Protein AF-A0A5A7MQU9-F1 (afdb_monomer)

Sequence (100 aa):
MKPIKCAAAPRRFGWSRPRSPEHRLVLKGDSDAHIVKGLVALMLLIFSRKTPDDILRTDARAILEELDLRQHLSPMRANGLFSMLERIEALAASAKKQTA

Secondary structure (DSSP, 8-state):
-PPPEEEEPP----SS--------EEEE---SSHHHHHHHHHHHHHHTT--HHHHHHS-HHHHHHHTTTTTTS-HHHHHHHHHHHHHHHHHHHHHHHHH-

Solvent-accessible surface area (backbone atoms only — not comparable to full-atom values): 5980 Å² total; per-residue (Å²): 118,54,77,73,43,78,43,79,54,78,86,78,89,67,100,69,75,89,72,69,93,68,70,20,36,36,60,46,68,55,43,93,47,72,72,56,30,53,54,45,52,51,52,42,66,75,48,40,68,33,34,33,65,56,50,71,68,49,65,63,63,60,54,44,56,75,65,48,48,61,83,78,36,56,72,72,56,41,51,54,52,51,55,50,48,55,52,51,47,51,53,24,56,56,52,46,65,74,76,109

Foldseek 3Di:
DDAKDWDFDDPDDDDDDPPDPAGFIQIDDADPDPVLRVLVVVVNVVRGRDGLVRLLPDPPVVVCVVVVVVVVDDPVSVVVSVVNSVSSNVVSVVVVV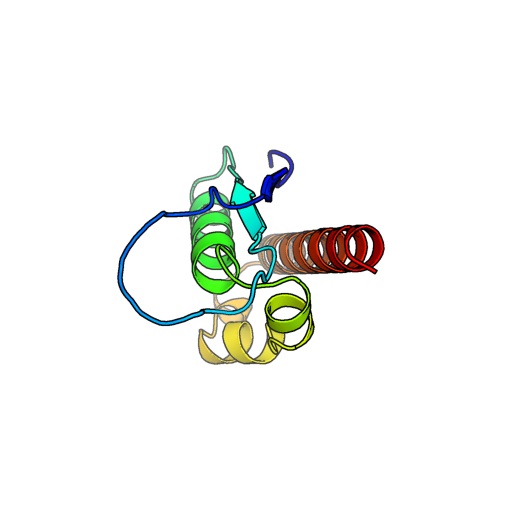VVD

pLDDT: mean 81.27, std 13.4, range [42.75, 93.69]

Organism: NCBI:txid1236966

InterPro domains:
  IPR003808 Fe-S metabolism associated domain, SufE-like [PF02657] (22-90)
  IPR003808 Fe-S metabolism associated domain, SufE-like [PTHR43597] (24-96)

Nearest PDB structures (foldseek):
  3g0m-assembly1_A  TM=8.692E-01  e=4.380E-04  Salmonella enterica subsp. enterica serovar Typhimurium str. LT2
  1mzg-assembly1_B  TM=9.424E-01  e=1.322E-03  Escherichia coli
  8vbs-assembly1_D  TM=9.029E-01  e=9.553E-04  Escherichia coli
  5eep-assembly1_A  TM=9.293E-01  e=2.162E-02  Escherichia coli

Structure (mmCIF, N/CA/C/O backbone):
data_AF-A0A5A7MQU9-F1
#
_entry.id   AF-A0A5A7MQU9-F1
#
loop_
_atom_site.group_PDB
_atom_site.id
_atom_site.type_symbol
_atom_site.label_atom_id
_atom_site.label_alt_id
_atom_site.label_comp_id
_atom_site.label_asym_id
_atom_site.label_entity_id
_atom_site.label_seq_id
_atom_site.pdbx_PDB_ins_code
_atom_site.Cartn_x
_atom_site.Cartn_y
_atom_site.Cartn_z
_atom_site.occupancy
_atom_site.B_iso_or_equiv
_atom_site.auth_seq_id
_atom_site.auth_comp_id
_atom_site.auth_asym_id
_atom_site.auth_atom_id
_atom_site.pdbx_PDB_model_num
ATOM 1 N N . MET A 1 1 ? 7.236 12.267 -6.390 1.00 61.0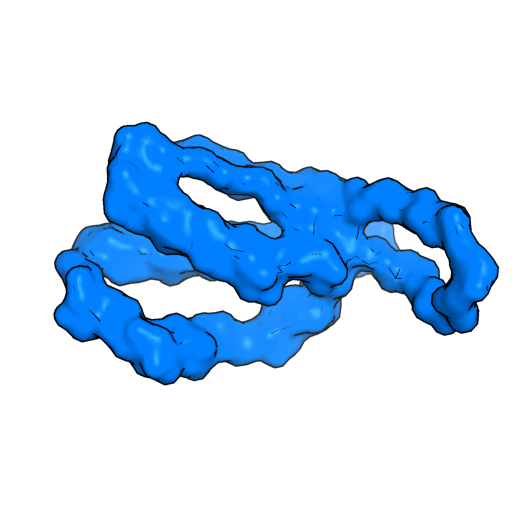6 1 MET A N 1
ATOM 2 C CA . MET A 1 1 ? 6.071 11.512 -5.872 1.00 61.06 1 MET A CA 1
ATOM 3 C C . MET A 1 1 ? 5.451 12.314 -4.746 1.00 61.06 1 MET A C 1
ATOM 5 O O . MET A 1 1 ? 6.183 12.735 -3.858 1.00 61.06 1 MET A O 1
ATOM 9 N N . LYS A 1 2 ? 4.145 12.583 -4.800 1.00 72.62 2 LYS A N 1
ATOM 10 C CA . LYS A 1 2 ? 3.467 13.353 -3.749 1.00 72.62 2 LYS A CA 1
ATOM 11 C C . LYS A 1 2 ? 3.161 12.431 -2.559 1.00 72.62 2 LYS A C 1
ATOM 13 O O . LYS A 1 2 ? 2.935 11.238 -2.768 1.00 72.62 2 LYS A O 1
ATOM 18 N N . PRO A 1 3 ? 3.160 12.939 -1.314 1.00 71.44 3 PRO A N 1
ATOM 19 C CA . PRO A 1 3 ? 2.929 12.099 -0.146 1.00 71.44 3 PRO A CA 1
ATOM 20 C C . PRO A 1 3 ? 1.508 11.525 -0.155 1.00 71.44 3 PRO A C 1
ATOM 22 O O . PRO A 1 3 ? 0.540 12.268 -0.335 1.00 71.44 3 PRO A O 1
ATOM 25 N N . ILE A 1 4 ? 1.387 10.215 0.095 1.00 76.38 4 ILE A N 1
ATOM 26 C CA . ILE A 1 4 ? 0.088 9.578 0.331 1.00 76.38 4 ILE A CA 1
ATOM 27 C C . ILE A 1 4 ? -0.503 10.163 1.616 1.00 76.38 4 ILE A C 1
ATOM 29 O O . ILE A 1 4 ? 0.149 10.171 2.664 1.00 76.38 4 ILE A O 1
ATOM 33 N N . LYS A 1 5 ? -1.729 10.675 1.517 1.00 80.81 5 LYS A N 1
ATOM 34 C CA . LYS A 1 5 ? -2.511 11.208 2.635 1.00 80.81 5 LYS A CA 1
ATOM 35 C C . LYS A 1 5 ? -3.609 10.222 3.008 1.00 80.81 5 LYS A C 1
ATOM 37 O O . LYS A 1 5 ? -4.187 9.577 2.135 1.00 80.81 5 LYS A O 1
ATOM 42 N N . CYS A 1 6 ? -3.910 10.154 4.297 1.00 79.06 6 CYS A N 1
ATOM 43 C CA . CYS A 1 6 ? -4.991 9.350 4.845 1.00 79.06 6 CYS A CA 1
ATOM 44 C C . CYS A 1 6 ? -6.067 10.269 5.434 1.00 79.06 6 CYS A C 1
ATOM 46 O O . CYS A 1 6 ? -5.742 11.264 6.082 1.00 79.06 6 CYS A O 1
ATOM 48 N N . ALA A 1 7 ? -7.333 9.942 5.194 1.00 75.12 7 ALA A N 1
ATOM 49 C CA . ALA A 1 7 ? -8.485 10.587 5.810 1.00 75.12 7 ALA A CA 1
ATOM 50 C C . ALA A 1 7 ? -9.489 9.533 6.291 1.00 75.12 7 ALA A C 1
ATOM 52 O O . ALA A 1 7 ? -9.608 8.462 5.694 1.00 75.12 7 ALA A O 1
ATOM 53 N N . ALA A 1 8 ? -10.242 9.856 7.340 1.00 68.25 8 ALA A N 1
ATOM 54 C CA . ALA A 1 8 ? -11.373 9.050 7.782 1.00 68.25 8 ALA A CA 1
ATOM 55 C C . ALA A 1 8 ? -12.439 8.970 6.677 1.00 68.25 8 ALA A C 1
ATOM 57 O O . ALA A 1 8 ? -12.792 9.986 6.070 1.00 68.25 8 ALA A O 1
ATOM 58 N N . ALA A 1 9 ? -12.971 7.777 6.409 1.00 64.06 9 ALA A N 1
ATOM 59 C CA . ALA A 1 9 ? -14.109 7.645 5.509 1.00 64.06 9 ALA A CA 1
ATOM 60 C C . ALA A 1 9 ? -15.356 8.324 6.114 1.00 64.06 9 ALA A C 1
ATOM 62 O O . ALA A 1 9 ? -15.647 8.118 7.296 1.00 64.06 9 ALA A O 1
ATOM 63 N N . PRO A 1 10 ? -16.133 9.095 5.330 1.00 59.41 10 PRO A N 1
ATOM 64 C CA . PRO A 1 10 ? -17.379 9.669 5.822 1.00 59.41 10 PRO A CA 1
ATOM 65 C C . PRO A 1 10 ? -18.367 8.553 6.193 1.00 59.41 10 PRO A C 1
ATOM 67 O O . PRO A 1 10 ? -18.535 7.587 5.441 1.00 59.41 10 PRO A O 1
ATOM 70 N N . ARG A 1 11 ? -19.041 8.683 7.346 1.00 56.97 11 ARG A N 1
ATOM 71 C CA . ARG A 1 11 ? -20.099 7.748 7.760 1.00 56.97 11 ARG A CA 1
ATOM 72 C C . ARG A 1 11 ? -21.261 7.860 6.774 1.00 56.97 11 ARG A C 1
ATOM 74 O O . ARG A 1 11 ? -21.975 8.858 6.760 1.00 56.97 11 ARG A O 1
ATOM 81 N N . ARG A 1 12 ? -21.447 6.851 5.923 1.00 56.50 12 ARG A N 1
ATOM 82 C CA . ARG A 1 12 ? -22.571 6.811 4.982 1.00 56.50 12 ARG A CA 1
ATOM 83 C C . ARG A 1 12 ? -23.809 6.315 5.733 1.00 56.50 12 ARG A C 1
ATOM 85 O O . ARG A 1 12 ? -23.890 5.134 6.053 1.00 56.50 12 ARG A O 1
ATOM 92 N N . PHE A 1 13 ? -24.743 7.212 6.038 1.00 48.22 13 PHE A N 1
ATOM 93 C CA . PHE A 1 13 ? -26.040 6.848 6.612 1.00 48.22 13 PHE A CA 1
ATOM 94 C C . PHE A 1 13 ? -26.866 6.091 5.559 1.00 48.22 13 PHE A C 1
ATOM 96 O O . PHE A 1 13 ? -27.166 6.630 4.497 1.00 48.22 13 PHE A O 1
ATOM 103 N N . GLY A 1 14 ? -27.200 4.829 5.831 1.00 57.66 14 GLY A N 1
ATOM 104 C CA . GLY A 1 14 ? -28.041 3.993 4.976 1.00 57.66 14 GLY A CA 1
ATOM 105 C C . GLY A 1 14 ? -28.552 2.768 5.735 1.00 57.66 14 GLY A C 1
ATOM 106 O O . GLY A 1 14 ? -27.810 2.164 6.507 1.00 57.66 14 GLY A O 1
ATOM 107 N N . TRP A 1 15 ? -29.822 2.415 5.528 1.00 52.59 15 TRP A N 1
ATOM 108 C CA . TRP A 1 15 ? -30.516 1.276 6.141 1.00 52.59 15 TRP A CA 1
ATOM 109 C C . TRP A 1 15 ? -29.963 -0.062 5.620 1.00 52.59 15 TRP A C 1
ATOM 111 O O . TRP A 1 15 ? -30.567 -0.713 4.775 1.00 52.59 15 TRP A O 1
ATOM 121 N N . SER A 1 16 ? -28.765 -0.478 6.024 1.00 53.28 16 SER A N 1
ATOM 122 C CA . SER A 1 16 ? -28.208 -1.773 5.605 1.00 53.28 16 SER A CA 1
ATOM 123 C C . SER A 1 16 ? -27.178 -2.287 6.605 1.00 53.28 16 SER A C 1
ATOM 125 O O . SER A 1 16 ? -25.987 -2.064 6.415 1.00 53.28 16 SER A O 1
ATOM 127 N N . ARG A 1 17 ? -27.680 -3.017 7.617 1.00 45.94 17 ARG A N 1
ATOM 128 C CA . ARG A 1 17 ? -26.978 -3.718 8.716 1.00 45.94 17 ARG A CA 1
ATOM 129 C C . ARG A 1 17 ? -26.000 -2.853 9.540 1.00 45.94 17 ARG A C 1
ATOM 131 O O . ARG A 1 17 ? -25.350 -1.961 9.005 1.00 45.94 17 ARG A O 1
ATOM 138 N N . PRO A 1 18 ? -25.826 -3.127 10.845 1.00 42.75 18 PRO A N 1
ATOM 139 C CA . PRO A 1 18 ? -24.732 -2.540 11.604 1.00 42.75 18 PRO A CA 1
ATOM 140 C C . PRO A 1 18 ? -23.426 -3.143 11.073 1.00 42.75 18 PRO A C 1
ATOM 142 O O . PRO A 1 18 ? -22.940 -4.153 11.569 1.00 42.75 18 PRO A O 1
ATOM 145 N N . ARG A 1 19 ? -22.855 -2.555 10.014 1.00 51.62 19 ARG A N 1
ATOM 146 C CA . ARG A 1 19 ? -21.408 -2.631 9.852 1.00 51.62 19 ARG A CA 1
ATOM 147 C C . ARG A 1 19 ? -20.870 -1.872 11.053 1.00 51.62 19 ARG A C 1
ATOM 149 O O . ARG A 1 19 ? -21.213 -0.707 11.245 1.00 51.62 19 ARG A O 1
ATOM 156 N N . SER A 1 20 ? -20.152 -2.602 11.890 1.00 51.84 20 SER A N 1
ATOM 157 C CA . SER A 1 20 ? -19.325 -2.126 12.990 1.00 51.84 20 SER A CA 1
ATOM 158 C C . SER A 1 20 ? -18.760 -0.721 12.712 1.00 51.84 20 SER A C 1
ATOM 160 O O . SER A 1 20 ? -18.515 -0.373 11.550 1.00 51.84 20 SER A O 1
ATOM 162 N N . PRO A 1 21 ? -18.549 0.112 13.748 1.00 53.81 21 PRO A N 1
ATOM 163 C CA . PRO A 1 21 ? -18.100 1.505 13.627 1.00 53.81 21 PRO A CA 1
ATOM 164 C C . PRO A 1 21 ? -16.648 1.638 13.124 1.00 53.81 21 PRO A C 1
ATOM 166 O O . PRO A 1 21 ? -15.930 2.560 13.500 1.00 53.81 21 PRO A O 1
ATOM 169 N N . GLU A 1 22 ? -16.187 0.707 12.293 1.00 63.19 22 GLU A N 1
ATOM 170 C CA . GLU A 1 22 ? -14.800 0.544 11.911 1.00 63.19 22 GLU A CA 1
ATOM 171 C C . GLU A 1 22 ? -14.369 1.714 11.039 1.00 63.19 22 GLU A C 1
ATOM 173 O O . GLU A 1 22 ? -14.909 1.985 9.958 1.00 63.19 22 GLU A O 1
ATOM 178 N N . HIS A 1 23 ? -13.385 2.434 11.559 1.00 78.00 23 HIS A N 1
ATOM 179 C CA . HIS A 1 23 ? -12.813 3.623 10.968 1.00 78.00 23 HIS A CA 1
ATOM 180 C C . HIS A 1 23 ? -12.041 3.256 9.693 1.00 78.00 23 HIS A C 1
ATOM 182 O O . HIS A 1 23 ? -10.850 2.964 9.722 1.00 78.00 23 HIS A O 1
ATOM 188 N N . ARG A 1 24 ? -12.731 3.230 8.550 1.00 86.88 24 ARG A N 1
ATOM 189 C CA . ARG A 1 24 ? -12.116 2.946 7.246 1.00 86.88 24 ARG A CA 1
ATOM 190 C C . ARG A 1 24 ? -11.211 4.091 6.804 1.00 86.88 24 ARG A C 1
ATOM 192 O O . ARG A 1 24 ? -11.581 5.261 6.917 1.00 86.88 24 ARG A O 1
ATOM 199 N N . LEU A 1 25 ? -10.065 3.746 6.224 1.00 89.25 25 LEU A N 1
ATOM 200 C CA . LEU A 1 25 ? -9.076 4.704 5.738 1.00 89.25 25 LEU A CA 1
ATOM 201 C C . LEU A 1 25 ? -9.294 5.020 4.257 1.00 89.25 25 LEU A C 1
ATOM 203 O O . LEU A 1 25 ? -9.327 4.134 3.403 1.00 89.25 25 LEU A O 1
ATOM 207 N N . VAL A 1 26 ? -9.424 6.300 3.923 1.00 90.69 26 VAL A N 1
ATOM 208 C CA . VAL A 1 26 ? -9.421 6.792 2.541 1.00 90.69 26 VAL A CA 1
ATOM 209 C C . VAL A 1 26 ? -8.025 7.304 2.222 1.00 90.69 26 VAL A C 1
ATOM 211 O O . VAL A 1 26 ? -7.562 8.275 2.818 1.00 90.69 26 VAL A O 1
ATOM 214 N N . LEU A 1 27 ? -7.363 6.649 1.271 1.00 91.19 27 LEU A N 1
ATOM 215 C CA . LEU A 1 27 ? -6.012 6.987 0.846 1.00 91.19 27 LEU A CA 1
ATOM 216 C C . LEU A 1 27 ? -6.085 7.887 -0.390 1.00 91.19 27 LEU A C 1
ATOM 218 O O . LEU A 1 27 ? -6.928 7.690 -1.265 1.00 91.19 27 LEU A O 1
ATOM 222 N N . LYS A 1 28 ? -5.204 8.883 -0.463 1.00 90.81 28 LYS A N 1
ATOM 223 C CA . LYS A 1 28 ? -5.034 9.755 -1.631 1.00 90.81 28 LYS A CA 1
ATOM 224 C C . LYS A 1 28 ? -3.554 9.860 -1.957 1.00 90.81 28 LYS A C 1
ATOM 226 O O . LYS A 1 28 ? -2.774 10.211 -1.079 1.00 90.81 28 LYS A O 1
ATOM 231 N N . GLY A 1 29 ? -3.180 9.600 -3.202 1.00 88.44 29 GLY A N 1
ATOM 232 C CA . GLY A 1 29 ? -1.802 9.685 -3.684 1.00 88.44 29 GLY A CA 1
ATOM 233 C C . GLY A 1 29 ? -1.767 10.080 -5.155 1.00 88.44 29 GLY A C 1
ATOM 234 O O . GLY A 1 29 ? -2.742 9.867 -5.872 1.00 88.44 29 GLY A O 1
ATOM 235 N N . ASP A 1 30 ? -0.656 10.675 -5.587 1.00 88.06 30 ASP A N 1
ATOM 236 C CA . ASP A 1 30 ? -0.448 11.110 -6.971 1.00 88.06 30 ASP A CA 1
ATOM 237 C C . ASP A 1 30 ? 1.056 11.159 -7.309 1.00 88.06 30 ASP A C 1
ATOM 239 O O . ASP A 1 30 ? 1.913 11.275 -6.422 1.00 88.06 30 ASP A O 1
ATOM 243 N N . SER A 1 31 ? 1.385 11.062 -8.598 1.00 85.44 31 SER A N 1
ATOM 244 C CA . SER A 1 31 ? 2.760 11.094 -9.099 1.00 85.44 31 SER A CA 1
ATOM 245 C C . SER A 1 31 ? 2.841 11.757 -10.472 1.00 85.44 31 SER A C 1
ATOM 247 O O . SER A 1 31 ? 2.005 11.501 -11.337 1.00 85.44 31 SER A O 1
ATOM 249 N N . ASP A 1 32 ? 3.889 12.557 -10.683 1.00 82.88 32 ASP A N 1
ATOM 250 C CA . ASP A 1 32 ? 4.142 13.274 -11.942 1.00 82.88 32 ASP A CA 1
ATOM 251 C C . ASP A 1 32 ? 4.650 12.336 -13.059 1.00 82.88 32 ASP A C 1
ATOM 253 O O . ASP A 1 32 ? 4.620 12.674 -14.239 1.00 82.88 32 ASP A O 1
ATOM 257 N N . ALA A 1 33 ? 5.084 11.120 -12.702 1.00 84.75 33 ALA A N 1
ATOM 258 C CA . ALA A 1 33 ? 5.523 10.099 -13.648 1.00 84.75 33 ALA A CA 1
ATOM 259 C C . ALA A 1 33 ? 4.390 9.113 -13.981 1.00 84.75 33 ALA A C 1
ATOM 261 O O . ALA A 1 33 ? 3.849 8.464 -13.086 1.00 84.75 33 ALA A O 1
ATOM 262 N N . HIS A 1 34 ? 4.099 8.922 -15.274 1.00 82.25 34 HIS A N 1
ATOM 263 C CA . HIS A 1 34 ? 2.982 8.099 -15.768 1.00 82.25 34 HIS A CA 1
ATOM 264 C C . HIS A 1 34 ? 2.983 6.652 -15.239 1.00 82.25 34 HIS A C 1
ATOM 266 O O . HIS A 1 34 ? 1.970 6.191 -14.718 1.00 82.25 34 HIS A O 1
ATOM 272 N N . ILE A 1 35 ? 4.120 5.948 -15.295 1.00 81.81 35 ILE A N 1
ATOM 273 C CA . ILE A 1 35 ? 4.225 4.560 -14.795 1.00 81.81 35 ILE A CA 1
ATOM 274 C C . ILE A 1 35 ? 3.992 4.495 -13.282 1.00 81.81 35 ILE A C 1
ATOM 276 O O . ILE A 1 35 ? 3.265 3.641 -12.782 1.00 81.81 35 ILE A O 1
ATOM 280 N N . VAL A 1 36 ? 4.570 5.439 -12.541 1.00 84.19 36 VAL A N 1
ATOM 281 C CA . VAL A 1 36 ? 4.425 5.498 -11.083 1.00 84.19 36 VAL A CA 1
ATOM 282 C C . VAL A 1 36 ? 2.989 5.857 -10.698 1.00 84.19 36 VAL A C 1
ATOM 284 O O . VAL A 1 36 ? 2.478 5.344 -9.711 1.00 84.19 36 VAL A O 1
ATOM 287 N N . LYS A 1 37 ? 2.302 6.680 -11.497 1.00 87.06 37 LYS A N 1
ATOM 288 C CA . LYS A 1 37 ? 0.887 7.009 -11.304 1.00 87.06 37 LYS A CA 1
ATOM 289 C C . LYS A 1 37 ? -0.008 5.769 -11.398 1.00 87.06 37 LYS A C 1
ATOM 291 O O . LYS A 1 37 ? -0.923 5.633 -10.591 1.00 87.06 37 LYS A O 1
ATOM 296 N N . GLY A 1 38 ? 0.294 4.844 -12.313 1.00 88.94 38 GLY A N 1
ATOM 297 C CA . GLY A 1 38 ? -0.374 3.540 -12.387 1.00 88.94 38 GLY A CA 1
ATOM 298 C C . GLY A 1 38 ? -0.166 2.699 -11.124 1.00 88.94 38 GLY A C 1
ATOM 299 O O . GLY A 1 38 ? -1.127 2.187 -10.555 1.00 88.94 38 GLY A O 1
ATOM 300 N 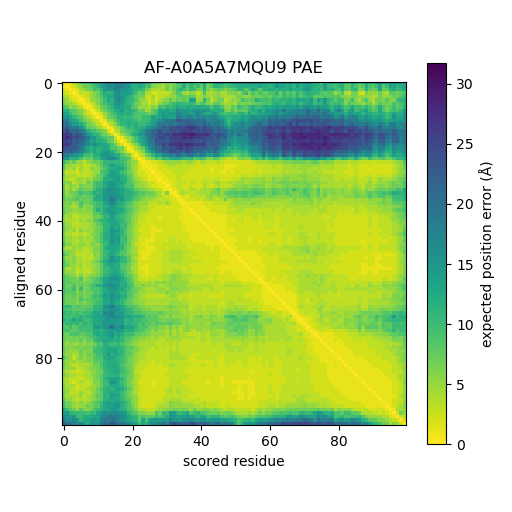N . LEU A 1 39 ? 1.070 2.638 -10.621 1.00 89.00 39 LEU A N 1
ATOM 301 C CA . LEU A 1 39 ? 1.396 1.930 -9.376 1.00 89.00 39 LEU A CA 1
ATOM 302 C C . LEU A 1 39 ? 0.706 2.543 -8.147 1.00 89.00 39 LEU A C 1
ATOM 304 O O . LEU A 1 39 ? 0.189 1.819 -7.298 1.00 89.00 39 LEU A O 1
ATOM 308 N N . VAL A 1 40 ? 0.640 3.875 -8.075 1.00 89.69 40 VAL A N 1
ATOM 309 C CA . VAL A 1 40 ? -0.120 4.589 -7.041 1.00 89.69 40 VAL A CA 1
ATOM 310 C C . VAL A 1 40 ? -1.600 4.219 -7.124 1.00 89.69 40 VAL A C 1
ATOM 312 O O . VAL A 1 40 ? -2.193 3.871 -6.108 1.00 89.69 40 VAL A O 1
ATOM 315 N N . ALA A 1 41 ? -2.202 4.257 -8.315 1.00 91.12 41 ALA A N 1
ATOM 316 C CA . ALA A 1 41 ? -3.610 3.910 -8.496 1.00 91.12 41 ALA A CA 1
ATOM 317 C C . ALA A 1 41 ? -3.914 2.469 -8.053 1.00 91.12 41 ALA A C 1
ATOM 319 O O . ALA A 1 41 ? -4.916 2.245 -7.375 1.00 91.12 41 ALA A O 1
ATOM 320 N N . LEU A 1 42 ? -3.024 1.520 -8.359 1.00 90.12 42 LEU A N 1
ATOM 321 C CA . LEU A 1 42 ? -3.142 0.132 -7.916 1.00 90.12 42 LEU A CA 1
ATOM 322 C C . LEU A 1 42 ? -3.106 0.013 -6.384 1.00 90.12 42 LEU A C 1
ATOM 324 O O . LEU A 1 42 ? -3.975 -0.622 -5.793 1.00 90.12 42 LEU A O 1
ATOM 328 N N . MET A 1 43 ? -2.152 0.679 -5.728 1.00 91.62 43 MET A N 1
ATOM 329 C CA . MET A 1 43 ? -2.078 0.719 -4.262 1.00 91.62 43 MET A CA 1
ATOM 330 C C . MET A 1 43 ? -3.360 1.298 -3.645 1.00 91.62 43 MET A C 1
ATOM 332 O O . MET A 1 43 ? -3.919 0.743 -2.699 1.00 91.62 43 MET A O 1
ATOM 336 N N . LEU A 1 44 ? -3.871 2.398 -4.203 1.00 91.94 44 LEU A N 1
ATOM 337 C CA . LEU A 1 44 ? -5.119 3.006 -3.739 1.00 91.94 44 LEU A CA 1
ATOM 338 C C . LEU A 1 44 ? -6.315 2.060 -3.916 1.00 91.94 44 LEU A C 1
ATOM 340 O O . LEU A 1 44 ? -7.166 2.002 -3.030 1.00 91.94 44 LEU A O 1
ATOM 344 N N . LEU A 1 45 ? -6.366 1.304 -5.015 1.00 91.31 45 LEU A N 1
ATOM 345 C CA . LEU A 1 45 ? -7.421 0.326 -5.284 1.00 91.31 45 LEU A CA 1
ATOM 346 C C . LEU A 1 45 ? -7.411 -0.829 -4.270 1.00 91.31 45 LEU A C 1
ATOM 348 O O . LEU A 1 45 ? -8.473 -1.225 -3.795 1.00 91.31 45 LEU A O 1
ATOM 352 N N . ILE A 1 46 ? -6.228 -1.339 -3.914 1.00 91.06 46 ILE A N 1
ATOM 353 C CA . ILE A 1 46 ? -6.073 -2.480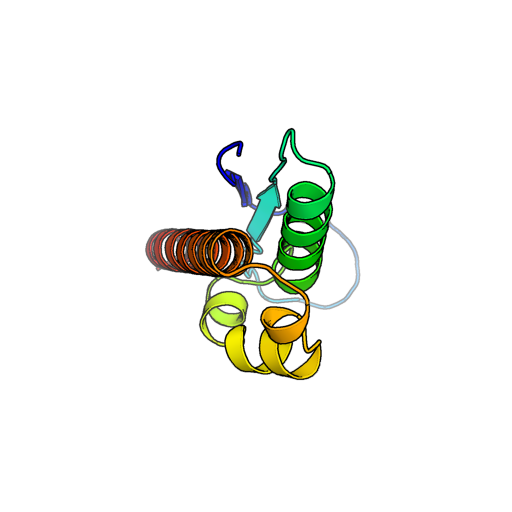 -2.997 1.00 91.06 46 ILE A CA 1
ATOM 354 C C . ILE A 1 46 ? -6.397 -2.092 -1.546 1.00 91.06 46 ILE A C 1
ATOM 356 O O . ILE A 1 46 ? -7.026 -2.869 -0.822 1.00 91.06 46 ILE A O 1
ATOM 360 N N . PHE A 1 47 ? -5.959 -0.908 -1.102 1.00 93.19 47 PHE A N 1
ATOM 361 C CA . PHE A 1 47 ? -5.965 -0.552 0.323 1.00 93.19 47 PHE A CA 1
ATOM 362 C C . PHE A 1 47 ? -7.024 0.470 0.730 1.00 93.19 47 PHE A C 1
ATOM 364 O O . PHE A 1 47 ? -7.371 0.552 1.910 1.00 93.19 47 PHE A O 1
ATOM 371 N N . SER A 1 48 ? -7.557 1.276 -0.191 1.00 90.44 48 SER A N 1
ATOM 372 C CA . SER A 1 48 ? -8.519 2.303 0.207 1.00 90.44 48 SER A CA 1
ATOM 373 C C . SER A 1 48 ? -9.850 1.695 0.666 1.00 90.44 48 SER A C 1
ATOM 375 O O . SER A 1 48 ? -10.329 0.694 0.145 1.00 90.44 48 SER A O 1
ATOM 377 N N . ARG A 1 49 ? -10.483 2.349 1.647 1.00 89.75 49 ARG A N 1
ATOM 378 C CA . ARG A 1 49 ? -11.757 1.972 2.286 1.00 89.75 49 ARG A CA 1
ATOM 379 C C . ARG A 1 49 ? -11.711 0.665 3.081 1.00 89.75 49 ARG A C 1
ATOM 381 O O . ARG A 1 49 ? -12.778 0.165 3.460 1.00 89.75 49 ARG A O 1
ATOM 388 N N . LYS A 1 50 ? -10.512 0.161 3.365 1.00 91.06 50 LYS A N 1
ATOM 389 C CA . LYS A 1 50 ? -10.246 -0.883 4.355 1.00 91.06 50 LYS A CA 1
ATOM 390 C C . LYS A 1 50 ? -10.029 -0.277 5.740 1.00 91.06 50 LYS A C 1
ATOM 392 O O . LYS A 1 50 ? -9.771 0.923 5.872 1.00 91.06 50 LYS A O 1
ATOM 397 N N . THR A 1 51 ? -10.191 -1.089 6.773 1.00 91.19 51 THR A N 1
ATOM 398 C CA . THR A 1 51 ? -9.875 -0.699 8.152 1.00 91.19 51 THR A CA 1
ATOM 399 C C . THR A 1 51 ? -8.361 -0.780 8.382 1.00 91.19 51 THR A C 1
ATOM 401 O O . THR A 1 51 ? -7.663 -1.430 7.601 1.00 91.19 51 THR A O 1
ATOM 404 N N . PRO A 1 52 ? -7.817 -0.122 9.422 1.00 91.81 52 PRO A N 1
ATOM 405 C CA . PRO A 1 52 ? -6.410 -0.259 9.777 1.00 91.81 52 PRO A CA 1
ATOM 406 C C . PRO A 1 52 ? -5.977 -1.720 9.944 1.00 91.81 52 PRO A C 1
ATOM 408 O O . PRO A 1 52 ? -4.932 -2.107 9.430 1.00 91.81 52 PRO A O 1
ATOM 411 N N . ASP A 1 53 ? -6.801 -2.539 10.602 1.00 91.56 53 ASP A N 1
ATOM 412 C CA . ASP A 1 53 ? -6.544 -3.970 10.780 1.00 91.56 53 ASP A CA 1
ATOM 413 C C . ASP A 1 53 ? -6.566 -4.739 9.459 1.00 91.56 53 ASP A C 1
ATOM 415 O O . ASP A 1 53 ? -5.653 -5.518 9.200 1.00 91.56 53 ASP A O 1
ATOM 419 N N . ASP A 1 54 ? -7.545 -4.487 8.588 1.00 92.75 54 ASP A N 1
ATOM 420 C CA . ASP A 1 54 ? -7.605 -5.131 7.272 1.00 92.75 54 ASP A CA 1
ATOM 421 C C . ASP A 1 54 ? -6.376 -4.798 6.420 1.00 92.75 54 ASP A C 1
ATOM 423 O O . ASP A 1 54 ? -5.872 -5.657 5.697 1.00 92.75 54 ASP A O 1
ATOM 427 N N . ILE A 1 55 ? -5.892 -3.551 6.481 1.00 93.00 55 ILE A N 1
ATOM 428 C CA . ILE A 1 55 ? -4.693 -3.124 5.751 1.00 93.00 55 ILE A CA 1
ATOM 429 C C . ILE A 1 55 ? -3.471 -3.876 6.278 1.00 93.00 55 ILE A C 1
ATOM 431 O O . ILE A 1 55 ? -2.760 -4.477 5.482 1.00 93.00 55 ILE A O 1
ATOM 435 N N . LEU A 1 56 ? -3.269 -3.904 7.599 1.00 92.38 56 LEU A N 1
ATOM 436 C CA . LEU A 1 56 ? -2.118 -4.565 8.227 1.00 92.38 56 LEU A CA 1
ATOM 437 C C . LEU A 1 56 ? -2.150 -6.098 8.110 1.00 92.38 56 LEU A C 1
ATOM 439 O O . LEU A 1 56 ? -1.109 -6.738 8.199 1.00 92.38 56 LEU A O 1
ATOM 443 N N . ARG A 1 57 ? -3.333 -6.697 7.929 1.00 93.69 57 ARG A N 1
ATOM 444 C CA . ARG A 1 57 ? -3.505 -8.143 7.702 1.00 93.69 57 ARG A CA 1
ATOM 445 C C . ARG A 1 57 ? -3.451 -8.542 6.229 1.00 93.69 57 ARG A C 1
ATOM 447 O O . ARG A 1 57 ? -3.443 -9.734 5.934 1.00 93.69 57 ARG A O 1
ATOM 454 N N . THR A 1 58 ? -3.486 -7.581 5.305 1.00 92.06 58 THR A N 1
ATOM 455 C CA . THR A 1 58 ? -3.410 -7.872 3.871 1.00 92.06 58 THR A CA 1
ATOM 456 C C . THR A 1 58 ? -1.973 -8.257 3.524 1.00 92.06 58 THR A C 1
ATOM 458 O O . THR A 1 58 ? -1.069 -7.449 3.713 1.00 92.06 58 THR A O 1
ATOM 461 N N . ASP A 1 59 ? -1.763 -9.446 2.952 1.00 89.25 59 ASP A N 1
ATOM 462 C CA . ASP A 1 59 ? -0.466 -9.815 2.375 1.00 89.25 59 ASP A CA 1
ATOM 463 C C . ASP A 1 59 ? -0.263 -9.091 1.039 1.00 89.25 59 ASP A C 1
ATOM 465 O O . ASP A 1 59 ? -0.521 -9.593 -0.057 1.00 89.25 59 ASP A O 1
ATOM 469 N N . ALA A 1 60 ? 0.159 -7.839 1.149 1.00 86.44 60 ALA A N 1
ATOM 470 C CA . ALA A 1 60 ? 0.425 -6.970 0.021 1.00 86.44 60 ALA A CA 1
ATOM 471 C C . ALA A 1 60 ? 1.494 -7.531 -0.920 1.00 86.44 60 ALA A C 1
ATOM 473 O O . ALA A 1 60 ? 1.471 -7.264 -2.122 1.00 86.44 60 ALA A O 1
ATOM 474 N N . ARG A 1 61 ? 2.448 -8.282 -0.366 1.00 83.81 61 ARG A N 1
ATOM 475 C CA . ARG A 1 61 ? 3.585 -8.805 -1.109 1.00 83.81 61 ARG A CA 1
ATOM 476 C C . ARG A 1 61 ? 3.156 -9.969 -1.986 1.00 83.81 61 ARG A C 1
ATOM 478 O O . ARG A 1 61 ? 3.482 -9.941 -3.168 1.00 83.81 61 ARG A O 1
ATOM 485 N N . ALA A 1 62 ? 2.353 -10.889 -1.452 1.00 88.00 62 ALA A N 1
ATOM 486 C CA . ALA A 1 62 ? 1.744 -11.957 -2.238 1.00 88.00 62 ALA A CA 1
ATOM 487 C C . ALA A 1 62 ? 0.897 -11.401 -3.394 1.00 88.00 62 ALA A C 1
ATOM 489 O O . ALA A 1 62 ? 1.049 -11.843 -4.527 1.00 88.00 62 ALA A O 1
ATOM 490 N N . ILE A 1 63 ? 0.084 -10.364 -3.149 1.00 87.56 63 ILE A N 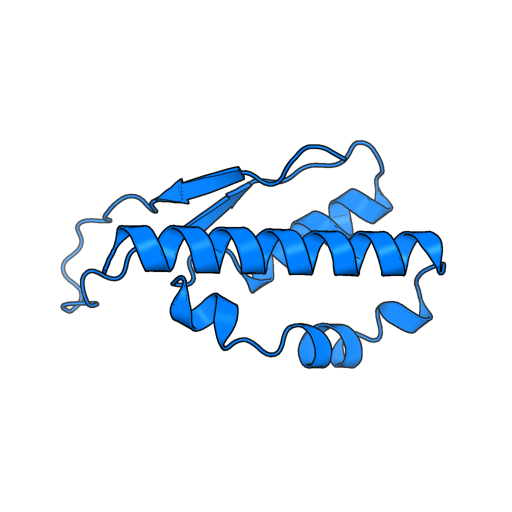1
ATOM 491 C CA . ILE A 1 63 ? -0.720 -9.714 -4.204 1.00 87.56 63 ILE A CA 1
ATOM 492 C C . ILE A 1 63 ? 0.178 -9.123 -5.302 1.00 87.56 63 ILE A C 1
ATOM 494 O O . ILE A 1 63 ? -0.101 -9.260 -6.489 1.00 87.56 63 ILE A O 1
ATOM 498 N N . LEU A 1 64 ? 1.264 -8.442 -4.927 1.00 83.62 64 LEU A N 1
ATOM 499 C CA . LEU A 1 64 ? 2.192 -7.849 -5.893 1.00 83.62 64 LEU A CA 1
ATOM 500 C C . LEU A 1 64 ? 2.997 -8.890 -6.683 1.00 83.62 64 LEU A C 1
ATOM 502 O O . LEU A 1 64 ? 3.374 -8.616 -7.824 1.00 83.62 64 LEU A O 1
ATOM 506 N N . GLU A 1 65 ?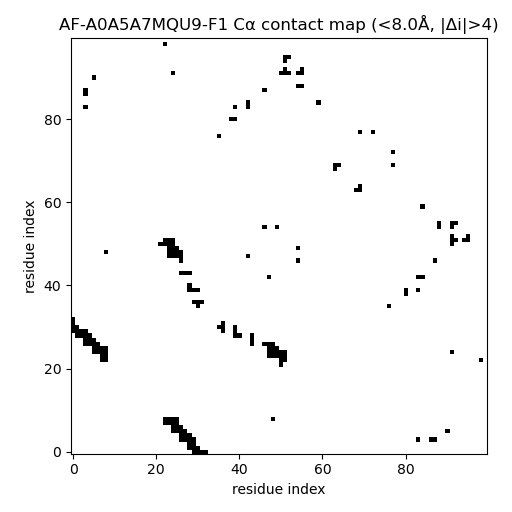 3.274 -10.043 -6.077 1.00 85.12 65 GLU A N 1
ATOM 507 C CA . GLU A 1 65 ? 3.920 -11.187 -6.722 1.00 85.12 65 GLU A CA 1
ATOM 508 C C . GLU A 1 65 ? 2.963 -11.900 -7.687 1.00 85.12 65 GLU A C 1
ATOM 510 O O . GLU A 1 65 ? 3.361 -12.185 -8.811 1.00 85.12 65 GLU A O 1
ATOM 515 N N . GLU A 1 66 ? 1.693 -12.090 -7.317 1.00 87.62 66 GLU A N 1
ATOM 516 C CA . GLU A 1 66 ? 0.657 -12.664 -8.192 1.00 87.62 66 GLU A CA 1
ATOM 517 C C . GLU A 1 66 ? 0.409 -11.808 -9.443 1.00 87.62 66 GLU A C 1
ATOM 519 O O . GLU A 1 66 ? 0.194 -12.325 -10.536 1.00 87.62 66 GLU A O 1
ATOM 524 N N . LEU A 1 67 ? 0.499 -10.484 -9.305 1.00 84.75 67 LEU A N 1
ATOM 525 C CA . LEU A 1 67 ? 0.400 -9.551 -10.430 1.00 84.75 67 LEU A CA 1
ATOM 526 C C . LEU A 1 67 ? 1.662 -9.524 -11.315 1.00 84.75 67 LEU A C 1
ATOM 528 O O . LEU A 1 67 ? 1.708 -8.756 -12.275 1.00 84.75 67 LEU A O 1
ATOM 532 N N . ASP A 1 68 ? 2.698 -10.292 -10.959 1.00 84.56 68 ASP A N 1
ATOM 533 C CA . ASP A 1 68 ? 4.012 -10.372 -11.608 1.00 84.56 68 ASP A CA 1
ATOM 534 C C . ASP A 1 68 ? 4.660 -9.000 -11.891 1.00 84.56 68 ASP A C 1
ATOM 536 O O . ASP A 1 68 ? 5.475 -8.800 -12.797 1.00 84.56 68 ASP A O 1
ATOM 540 N N . LEU A 1 69 ? 4.309 -7.998 -11.080 1.00 80.06 69 LEU A N 1
ATOM 541 C CA . LEU A 1 69 ? 4.711 -6.611 -11.309 1.00 80.06 69 LEU A CA 1
ATOM 542 C C . LEU A 1 69 ? 6.216 -6.426 -11.144 1.00 80.06 69 LEU A C 1
ATOM 544 O O . LEU A 1 69 ? 6.810 -5.579 -11.804 1.00 80.06 69 LEU A O 1
ATOM 548 N N . ARG A 1 70 ? 6.858 -7.215 -10.276 1.00 76.12 70 ARG A N 1
ATOM 549 C CA . ARG A 1 70 ? 8.299 -7.088 -10.016 1.00 76.12 70 ARG A CA 1
ATOM 550 C C . ARG A 1 70 ? 9.137 -7.416 -11.250 1.00 76.12 70 ARG A C 1
ATOM 552 O O . ARG A 1 70 ? 10.138 -6.742 -11.461 1.00 76.12 70 ARG A O 1
ATOM 559 N N . GLN A 1 71 ? 8.722 -8.385 -12.066 1.00 82.25 71 GLN A N 1
ATOM 560 C CA . GLN A 1 71 ? 9.467 -8.794 -13.264 1.00 82.25 71 GLN A CA 1
ATOM 561 C C . GLN A 1 71 ? 9.379 -7.766 -14.398 1.00 82.25 71 GLN A C 1
ATOM 563 O O . GLN A 1 71 ? 10.276 -7.668 -15.230 1.00 82.25 71 GLN A O 1
ATOM 568 N N . HIS A 1 72 ? 8.335 -6.937 -14.386 1.00 83.62 72 HIS A N 1
ATOM 569 C CA . HIS A 1 72 ? 8.068 -5.928 -15.411 1.00 83.62 72 HIS A CA 1
ATOM 570 C C . HIS A 1 72 ? 8.541 -4.517 -15.020 1.00 83.62 72 HIS A C 1
ATOM 572 O O . HIS A 1 72 ? 8.412 -3.561 -15.793 1.00 83.62 72 HIS A O 1
ATOM 578 N N . LEU A 1 73 ? 9.091 -4.353 -13.815 1.00 84.62 73 LEU A N 1
ATOM 579 C CA . LEU A 1 73 ? 9.558 -3.074 -13.293 1.00 84.62 73 LEU A CA 1
ATOM 580 C C . LEU A 1 73 ? 11.082 -3.050 -13.197 1.00 84.62 73 LEU A C 1
ATOM 582 O O . LEU A 1 73 ? 11.720 -3.993 -12.743 1.00 84.62 73 LEU A O 1
ATOM 586 N N . SER A 1 74 ? 11.680 -1.910 -13.551 1.00 88.50 74 SER A N 1
ATOM 587 C CA . SER A 1 74 ? 13.091 -1.687 -13.240 1.00 88.50 74 SER A CA 1
ATOM 588 C C . SER A 1 74 ? 13.307 -1.680 -11.716 1.00 88.50 74 SER A C 1
ATOM 590 O O . SER A 1 74 ? 12.389 -1.293 -10.980 1.00 88.50 74 SER A O 1
ATOM 592 N N . PRO A 1 75 ? 14.515 -2.011 -11.221 1.00 85.25 75 PRO A N 1
ATOM 593 C CA 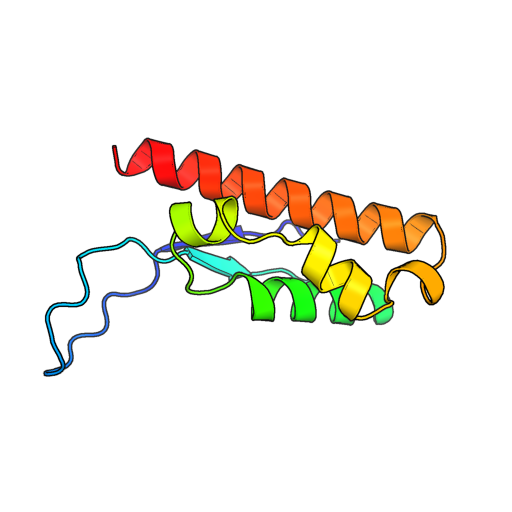. PRO A 1 75 ? 14.796 -2.073 -9.783 1.00 85.25 75 PRO A CA 1
ATOM 594 C C . PRO A 1 75 ? 14.383 -0.805 -9.024 1.00 85.25 75 PRO A C 1
ATOM 596 O O . PRO A 1 75 ? 13.750 -0.866 -7.974 1.00 85.25 75 PRO A O 1
ATOM 599 N N . MET A 1 76 ? 14.640 0.368 -9.610 1.00 86.06 76 MET A N 1
ATOM 600 C CA . MET A 1 76 ? 14.257 1.659 -9.031 1.00 86.06 76 MET A CA 1
ATOM 601 C C . MET A 1 76 ? 12.734 1.821 -8.876 1.00 86.06 76 MET A C 1
ATOM 603 O O . MET A 1 76 ? 12.265 2.388 -7.891 1.00 86.06 76 MET A O 1
ATOM 607 N N . ARG A 1 77 ? 11.944 1.313 -9.829 1.00 85.62 77 ARG A N 1
ATOM 608 C CA . ARG A 1 77 ? 10.475 1.392 -9.789 1.00 85.62 77 ARG A CA 1
ATOM 609 C C . ARG A 1 77 ? 9.887 0.399 -8.794 1.00 85.62 77 ARG A C 1
ATOM 611 O O . ARG A 1 77 ? 8.965 0.759 -8.068 1.00 85.62 77 ARG A O 1
ATOM 618 N N . ALA A 1 78 ? 10.443 -0.811 -8.736 1.00 85.56 78 ALA A N 1
ATOM 619 C CA . ALA A 1 78 ? 10.070 -1.806 -7.739 1.00 85.56 78 ALA A CA 1
ATOM 620 C C . ALA A 1 78 ? 10.325 -1.277 -6.318 1.00 85.56 78 ALA A C 1
ATOM 622 O O . ALA A 1 78 ? 9.441 -1.347 -5.472 1.00 85.56 78 ALA A O 1
ATOM 623 N N . ASN A 1 79 ? 11.476 -0.646 -6.075 1.00 86.31 79 ASN A N 1
ATOM 624 C CA . ASN A 1 79 ? 11.769 -0.034 -4.777 1.00 86.31 79 ASN A CA 1
ATOM 625 C C . ASN A 1 79 ? 10.755 1.064 -4.421 1.00 86.31 79 ASN A C 1
ATOM 627 O O . ASN A 1 79 ? 10.229 1.080 -3.313 1.00 86.31 79 ASN A O 1
ATOM 631 N N . GLY A 1 80 ? 10.404 1.927 -5.382 1.00 86.12 80 GLY A N 1
ATOM 632 C CA . GLY A 1 80 ? 9.365 2.942 -5.183 1.00 86.12 80 GLY A CA 1
ATOM 633 C C . GLY A 1 80 ? 7.991 2.355 -4.834 1.00 86.12 80 GLY A C 1
ATOM 634 O O . GLY A 1 80 ? 7.270 2.937 -4.026 1.00 86.12 80 GLY A O 1
ATOM 635 N N . LEU A 1 81 ? 7.639 1.196 -5.403 1.00 87.31 81 LEU A N 1
ATOM 636 C CA . LEU A 1 81 ? 6.418 0.457 -5.071 1.00 87.31 81 LEU A CA 1
ATOM 637 C C . LEU A 1 81 ? 6.422 -0.028 -3.616 1.00 87.31 81 LEU A C 1
ATOM 639 O O . LEU A 1 81 ? 5.452 0.209 -2.898 1.00 87.31 81 LEU A O 1
ATOM 643 N N . PHE A 1 82 ? 7.520 -0.640 -3.167 1.00 87.94 82 PHE A N 1
ATOM 644 C CA . PHE A 1 82 ? 7.654 -1.109 -1.784 1.00 87.94 82 PHE A CA 1
ATOM 645 C C . PHE A 1 82 ? 7.647 0.042 -0.777 1.00 87.94 82 PHE A C 1
ATOM 647 O O . PHE A 1 82 ? 6.938 -0.033 0.220 1.00 87.94 82 PHE A O 1
ATOM 654 N N . SER A 1 83 ? 8.310 1.163 -1.075 1.00 89.44 83 SER A N 1
ATOM 655 C CA . SER A 1 83 ? 8.247 2.343 -0.204 1.00 89.44 83 SER A CA 1
ATOM 656 C C . SER A 1 83 ? 6.831 2.925 -0.083 1.00 89.44 83 SER A C 1
ATOM 658 O O . SER A 1 83 ? 6.478 3.493 0.951 1.00 89.44 83 SER A O 1
ATOM 660 N N . MET A 1 84 ? 5.991 2.806 -1.121 1.00 90.25 84 MET A N 1
ATOM 661 C CA . MET A 1 84 ? 4.576 3.191 -1.019 1.00 90.25 84 MET A CA 1
ATOM 662 C C . MET A 1 84 ? 3.788 2.243 -0.120 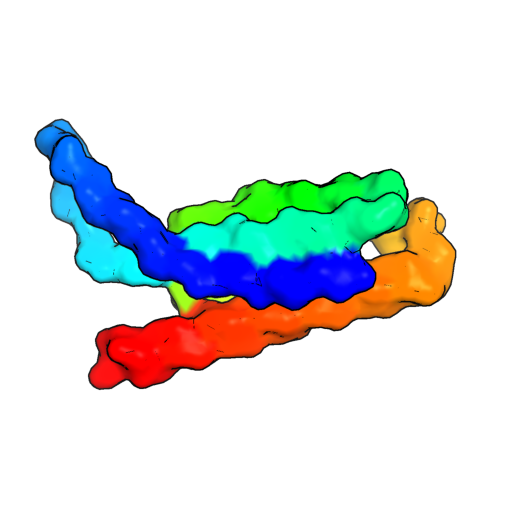1.00 90.25 84 MET A C 1
ATOM 664 O O . MET A 1 84 ? 2.948 2.712 0.647 1.00 90.25 84 MET A O 1
ATOM 668 N N . LEU A 1 85 ? 4.061 0.943 -0.204 1.00 91.38 85 LEU A N 1
ATOM 669 C CA . LEU A 1 85 ? 3.439 -0.054 0.657 1.00 91.38 85 LEU A CA 1
ATOM 670 C C . LEU A 1 85 ? 3.773 0.204 2.133 1.00 91.38 85 LEU A C 1
ATOM 672 O O . LEU A 1 85 ? 2.860 0.386 2.935 1.00 91.38 85 LEU A O 1
ATOM 676 N N . GLU A 1 86 ? 5.057 0.348 2.466 1.00 91.94 86 GLU A N 1
ATOM 677 C CA . GLU A 1 86 ? 5.516 0.655 3.831 1.00 91.94 86 GLU A CA 1
ATOM 678 C C . GLU A 1 86 ? 4.853 1.928 4.380 1.00 91.94 86 GLU A C 1
ATOM 680 O O . GLU A 1 86 ? 4.428 1.996 5.535 1.00 91.94 86 GLU A O 1
ATOM 685 N N . ARG A 1 87 ? 4.700 2.954 3.531 1.00 92.06 87 ARG A N 1
ATOM 686 C CA . ARG A 1 87 ? 3.997 4.193 3.888 1.00 92.06 87 ARG A CA 1
ATOM 687 C C . ARG A 1 87 ? 2.529 3.932 4.244 1.00 92.06 87 ARG A C 1
ATOM 689 O O . ARG A 1 87 ? 2.025 4.536 5.191 1.00 92.06 87 ARG A O 1
ATOM 696 N N . ILE A 1 88 ? 1.830 3.094 3.479 1.00 92.88 88 ILE A N 1
ATOM 697 C CA . ILE A 1 88 ? 0.419 2.757 3.718 1.00 92.88 88 ILE A CA 1
ATOM 698 C C . ILE A 1 88 ? 0.268 1.969 5.022 1.00 92.88 88 ILE A C 1
ATOM 700 O O . ILE A 1 88 ? -0.601 2.303 5.829 1.00 92.88 88 ILE A O 1
ATOM 704 N N . GLU A 1 89 ? 1.137 0.989 5.264 1.00 93.06 89 GLU A N 1
ATOM 705 C CA . GLU A 1 89 ? 1.163 0.212 6.507 1.00 93.06 89 GLU A CA 1
ATOM 706 C C . GLU A 1 89 ? 1.434 1.105 7.722 1.00 93.06 89 GLU 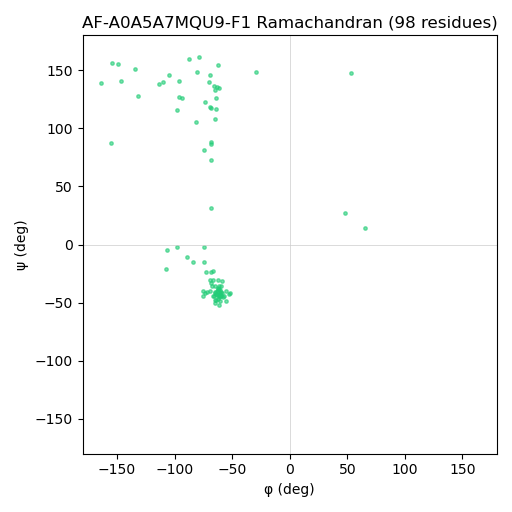A C 1
ATOM 708 O O . GLU A 1 89 ? 0.724 1.023 8.725 1.00 93.06 89 GLU A O 1
ATOM 713 N N . ALA A 1 90 ? 2.384 2.039 7.614 1.00 93.44 90 ALA A N 1
ATOM 714 C CA . ALA A 1 90 ? 2.659 3.011 8.668 1.00 93.44 90 ALA A CA 1
ATOM 715 C C . ALA A 1 90 ? 1.435 3.895 8.971 1.00 93.44 90 ALA A C 1
ATOM 717 O O . ALA A 1 90 ? 1.094 4.104 10.137 1.00 93.44 90 ALA A O 1
ATOM 718 N N . LEU A 1 91 ? 0.733 4.381 7.938 1.00 92.00 91 LEU A N 1
ATOM 719 C CA . LEU A 1 91 ? -0.501 5.159 8.105 1.00 92.00 91 LEU A CA 1
ATOM 720 C C . LEU A 1 91 ? -1.605 4.341 8.791 1.00 92.00 91 LEU A C 1
ATOM 722 O O . LEU A 1 91 ? -2.314 4.873 9.649 1.00 92.00 91 LEU A O 1
ATOM 726 N N . ALA A 1 92 ? -1.742 3.060 8.442 1.00 92.12 92 ALA A N 1
ATOM 727 C CA . ALA A 1 92 ? -2.689 2.157 9.084 1.00 92.12 92 ALA A CA 1
ATOM 728 C C . ALA A 1 92 ? -2.332 1.914 10.556 1.00 92.12 92 ALA A C 1
ATOM 730 O O . ALA A 1 92 ? -3.181 2.085 11.430 1.00 92.12 92 ALA A O 1
ATOM 731 N N . ALA A 1 93 ? -1.068 1.617 10.859 1.00 92.25 93 ALA A N 1
ATOM 732 C CA . ALA A 1 93 ? -0.594 1.434 12.228 1.00 92.25 93 ALA A CA 1
ATOM 733 C C . ALA A 1 93 ? -0.825 2.683 13.096 1.00 92.25 93 ALA A C 1
ATOM 735 O O . ALA A 1 93 ? -1.280 2.568 14.235 1.00 92.25 93 ALA A O 1
ATOM 736 N N . SER A 1 94 ? -0.570 3.883 12.561 1.00 90.69 94 SER A N 1
ATOM 737 C CA . SER A 1 94 ? -0.865 5.142 13.254 1.00 90.69 94 SER A CA 1
ATOM 738 C C . SER A 1 94 ? -2.361 5.335 13.509 1.00 90.69 94 SER A C 1
ATOM 740 O O . SER A 1 94 ? -2.738 5.717 14.613 1.00 90.69 94 SER A O 1
ATOM 742 N N . ALA A 1 95 ? -3.218 5.046 12.527 1.00 87.50 95 ALA A N 1
ATOM 743 C CA . ALA A 1 95 ? -4.666 5.186 12.681 1.00 87.50 95 ALA A CA 1
ATOM 744 C C . ALA A 1 95 ? -5.252 4.180 13.688 1.00 87.50 95 ALA A C 1
ATOM 746 O O . ALA A 1 95 ? -6.146 4.535 14.455 1.00 87.50 95 ALA A O 1
ATOM 747 N N . LYS A 1 96 ? -4.717 2.952 13.737 1.00 85.38 96 LYS A N 1
ATOM 748 C CA . LYS A 1 96 ? -5.107 1.937 14.728 1.00 85.38 96 LYS A CA 1
ATOM 749 C C . LYS A 1 96 ? -4.843 2.412 16.159 1.00 85.38 96 LYS A C 1
ATOM 751 O O . LYS A 1 96 ? -5.695 2.256 17.022 1.00 85.38 96 LYS A O 1
ATOM 756 N N . LYS A 1 97 ? -3.700 3.065 16.400 1.00 78.25 97 LYS A N 1
ATOM 757 C CA . LYS A 1 97 ? -3.359 3.642 17.715 1.00 78.25 97 LYS A CA 1
ATOM 758 C C . LYS A 1 97 ? -4.261 4.805 18.137 1.00 78.25 97 LYS A C 1
ATOM 760 O O . LYS A 1 97 ? -4.328 5.096 19.317 1.00 78.25 97 LYS A O 1
ATOM 765 N N . GLN A 1 98 ? -4.913 5.489 17.196 1.00 67.75 98 GLN A N 1
ATOM 766 C CA . GLN A 1 98 ? -5.824 6.605 17.494 1.00 67.75 98 GLN A CA 1
ATOM 767 C C . GLN A 1 98 ? -7.241 6.143 17.855 1.00 67.75 98 GLN A C 1
ATOM 769 O O . GLN A 1 98 ? -8.044 6.949 18.313 1.00 67.75 98 GLN A O 1
ATOM 774 N N . THR A 1 99 ? -7.570 4.880 17.574 1.00 58.50 99 THR A N 1
ATOM 775 C CA . THR A 1 99 ? -8.897 4.293 17.819 1.00 58.50 99 THR A CA 1
ATOM 776 C C . THR A 1 99 ? -8.923 3.321 19.001 1.00 58.50 99 THR A C 1
ATOM 778 O O . THR A 1 99 ? -10.006 2.855 19.348 1.00 58.50 99 THR A O 1
ATOM 781 N N . ALA A 1 100 ? -7.762 3.036 19.601 1.00 50.41 100 ALA A N 1
ATOM 782 C CA . ALA A 1 100 ? -7.589 2.271 20.836 1.00 50.41 100 ALA A CA 1
ATOM 783 C C . ALA A 1 100 ? -7.444 3.221 22.029 1.00 50.41 100 ALA A C 1
ATOM 785 O O . ALA A 1 100 ? -7.965 2.871 23.108 1.00 50.41 100 ALA A O 1
#

Mean predicted aligned error: 7.04 Å

Radius of gyration: 14.73 Å; Cα contacts (8 Å, |Δi|>4): 96; chains: 1; bounding box: 45×26×37 Å